Protein AF-A0A849Z8M9-F1 (afdb_monomer_lite)

Foldseek 3Di:
DPPLVVLVVLLVVLLVLLLVLLVVLLCVLPPPDPDDLVVSLVSLVSSLVSLVSNVVSLVVNCVVVVNPCVVQVLSVLLVVLSVVLNVLSVVLNVLSVCVNVVVDDSVVNSVSSNVSSVSSSVSSVSSVCSVVPVVRD

Sequence (137 aa):
MNAYAYFRLVHVVCAVLGLGLLFATALLSRSGRATAPGELLVLSRWSSVGLVVMLLTGIAMNVSAKGLYGPQPWFGLSVASFFVTGAVVGITRRRLRKWITGDVDPSLARRFVERASWIACALIAWITVLMELKPFS

pLDDT: mean 91.45, std 6.65, range [63.59, 98.06]

Secondary structure (DSSP, 8-state):
--HHHHHHHHHHHHHHHHHHHHHHHHHHHHS-S---HHHHHHHHHHHHHHHHHHHHHHHHHHHHTTTTTTT-HHHHHHHHHHHHHHHHHHHHHHHHHHHHTT-S-HHHHHHHHHHHHHHHHHHHHHHHHHHHH-TT-

Structure (mmCIF, N/CA/C/O backbone):
data_AF-A0A849Z8M9-F1
#
_entry.id   AF-A0A849Z8M9-F1
#
loop_
_atom_site.group_PDB
_atom_site.id
_atom_site.type_symbol
_atom_site.label_atom_id
_atom_site.label_alt_id
_atom_site.label_comp_id
_atom_site.label_asym_id
_atom_site.label_entity_id
_atom_site.label_seq_id
_atom_site.pdbx_PDB_ins_code
_atom_site.Cartn_x
_atom_site.Cartn_y
_atom_site.Cartn_z
_atom_site.occupancy
_atom_site.B_iso_or_equiv
_atom_site.auth_seq_id
_atom_site.auth_comp_id
_atom_site.auth_asym_id
_atom_site.auth_atom_id
_atom_site.pdbx_PDB_model_num
ATOM 1 N N . MET A 1 1 ? 1.023 -10.514 -26.843 1.00 64.31 1 MET A N 1
ATOM 2 C CA . MET A 1 1 ? 1.458 -9.422 -25.937 1.00 64.31 1 MET A CA 1
ATOM 3 C C . MET A 1 1 ? 2.911 -9.654 -25.557 1.00 64.31 1 MET A C 1
ATOM 5 O O . MET A 1 1 ? 3.243 -10.781 -25.225 1.00 64.31 1 MET A O 1
ATOM 9 N N . ASN A 1 2 ? 3.769 -8.631 -25.612 1.00 88.38 2 ASN A N 1
ATOM 10 C CA . ASN A 1 2 ? 5.126 -8.723 -25.054 1.00 88.38 2 ASN A CA 1
ATOM 11 C C . ASN A 1 2 ? 5.036 -8.881 -23.517 1.00 88.38 2 ASN A C 1
ATOM 13 O O . ASN A 1 2 ? 4.123 -8.317 -22.909 1.00 88.38 2 ASN A O 1
ATOM 17 N N . ALA A 1 3 ? 5.960 -9.617 -22.891 1.00 87.19 3 ALA A N 1
ATOM 18 C CA . ALA A 1 3 ? 6.011 -9.844 -21.443 1.00 87.19 3 ALA A CA 1
ATOM 19 C C . ALA A 1 3 ? 5.923 -8.532 -20.643 1.00 87.19 3 ALA A C 1
ATOM 21 O O . ALA A 1 3 ? 5.177 -8.443 -19.670 1.00 87.19 3 ALA A O 1
ATOM 22 N N . TYR A 1 4 ? 6.586 -7.474 -21.119 1.00 85.56 4 TYR A N 1
ATOM 23 C CA . TYR A 1 4 ? 6.489 -6.133 -20.537 1.00 85.56 4 TYR A CA 1
ATOM 24 C C . TYR A 1 4 ? 5.044 -5.599 -20.489 1.00 85.56 4 TYR A C 1
ATOM 26 O O . TYR A 1 4 ? 4.596 -5.107 -19.456 1.00 85.56 4 TYR A O 1
ATOM 34 N N . ALA A 1 5 ? 4.287 -5.732 -21.585 1.00 88.62 5 ALA A N 1
ATOM 35 C CA . ALA A 1 5 ? 2.903 -5.260 -21.662 1.00 88.62 5 ALA A CA 1
ATOM 36 C C . ALA A 1 5 ? 1.975 -6.053 -20.728 1.00 88.62 5 ALA A C 1
ATOM 38 O O . ALA A 1 5 ? 1.059 -5.483 -20.140 1.00 88.62 5 ALA A O 1
ATOM 39 N N . TYR A 1 6 ? 2.238 -7.353 -20.560 1.00 91.44 6 TYR A N 1
ATOM 40 C CA . TYR A 1 6 ? 1.527 -8.189 -19.595 1.00 91.44 6 TYR A CA 1
ATOM 41 C C . TYR A 1 6 ? 1.784 -7.738 -18.155 1.00 91.44 6 TYR A C 1
ATOM 43 O O . TYR A 1 6 ? 0.832 -7.464 -17.426 1.00 91.44 6 TYR A O 1
ATOM 51 N N . PHE A 1 7 ? 3.050 -7.575 -17.756 1.00 92.38 7 PHE A N 1
ATOM 52 C CA . PHE A 1 7 ? 3.373 -7.100 -16.408 1.00 92.38 7 PHE A CA 1
ATOM 53 C C . PHE A 1 7 ? 2.831 -5.699 -16.138 1.00 92.38 7 PHE A C 1
ATOM 55 O O . PHE A 1 7 ? 2.326 -5.464 -15.044 1.00 92.38 7 PHE A O 1
ATOM 62 N N . ARG A 1 8 ? 2.852 -4.800 -17.131 1.00 91.19 8 ARG A N 1
ATOM 63 C CA . ARG A 1 8 ? 2.239 -3.471 -17.015 1.00 91.19 8 ARG A CA 1
ATOM 64 C C . ARG A 1 8 ? 0.735 -3.558 -16.764 1.00 91.19 8 ARG A C 1
ATOM 66 O O . ARG A 1 8 ? 0.241 -2.881 -15.870 1.00 91.19 8 ARG A O 1
ATOM 73 N N . LEU A 1 9 ? 0.016 -4.401 -17.509 1.00 92.69 9 LEU A N 1
ATOM 74 C CA . LEU A 1 9 ? -1.421 -4.598 -17.305 1.00 92.69 9 LEU A CA 1
ATOM 75 C C . LEU A 1 9 ? -1.714 -5.089 -15.882 1.00 92.69 9 LEU A C 1
ATOM 77 O O . LEU A 1 9 ? -2.531 -4.491 -15.185 1.00 92.69 9 LEU A O 1
ATOM 81 N N . VAL A 1 10 ? -1.015 -6.138 -15.435 1.00 92.50 10 VAL A N 1
ATOM 82 C CA . VAL A 1 10 ? -1.188 -6.681 -14.078 1.00 92.50 10 VAL A CA 1
ATOM 83 C C . VAL A 1 10 ? -0.851 -5.621 -13.024 1.00 92.50 10 VAL A C 1
ATOM 85 O O . VAL A 1 10 ? -1.606 -5.454 -12.070 1.00 92.50 10 VAL A O 1
ATOM 88 N N . HIS A 1 11 ? 0.227 -4.858 -13.217 1.00 92.19 11 HIS A N 1
ATOM 89 C CA . HIS A 1 11 ? 0.632 -3.780 -12.314 1.00 92.19 11 HIS A CA 1
ATOM 90 C C . HIS A 1 11 ? -0.464 -2.719 -12.156 1.00 92.19 11 HIS A C 1
ATOM 92 O O . HIS A 1 11 ? -0.828 -2.378 -11.031 1.00 92.19 11 HIS A O 1
ATOM 98 N N . VAL A 1 12 ? -1.031 -2.243 -13.270 1.00 92.00 12 VAL A N 1
ATOM 99 C CA . VAL A 1 12 ? -2.108 -1.238 -13.272 1.00 92.00 12 VAL A CA 1
ATOM 100 C C . VAL A 1 12 ? -3.367 -1.782 -12.601 1.00 92.00 12 VAL A C 1
ATOM 102 O O . VAL A 1 12 ? -3.953 -1.100 -11.763 1.00 92.00 12 VAL A O 1
ATOM 105 N N . VAL A 1 13 ? -3.762 -3.023 -12.901 1.00 93.06 13 VAL A N 1
ATOM 106 C CA . VAL A 1 13 ? -4.917 -3.662 -12.248 1.00 93.06 13 VAL A CA 1
ATOM 107 C C . VAL A 1 13 ? -4.704 -3.748 -10.734 1.00 93.06 13 VAL A C 1
ATOM 109 O O . VAL A 1 13 ? -5.592 -3.378 -9.966 1.00 93.06 13 VAL A O 1
ATOM 112 N N . CYS A 1 14 ? -3.519 -4.168 -10.283 1.00 91.88 14 CYS A N 1
ATOM 113 C CA . CYS A 1 14 ? -3.187 -4.214 -8.858 1.00 91.88 14 CYS A CA 1
ATOM 114 C C . CYS A 1 14 ? -3.192 -2.828 -8.204 1.00 91.88 14 CYS A C 1
ATOM 116 O O . CYS A 1 14 ? -3.685 -2.700 -7.082 1.00 91.88 14 CYS A O 1
ATOM 118 N N . ALA A 1 15 ? -2.692 -1.801 -8.894 1.00 90.06 15 ALA A N 1
ATOM 119 C CA . ALA A 1 15 ? -2.710 -0.425 -8.409 1.00 90.06 15 ALA A CA 1
ATOM 120 C C . ALA A 1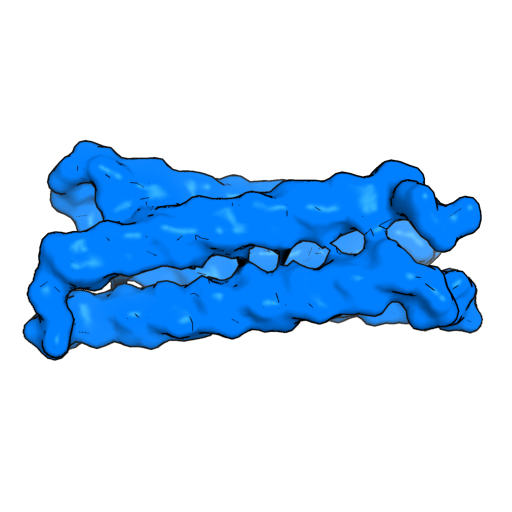 15 ? -4.147 0.089 -8.226 1.00 90.06 15 ALA A C 1
ATOM 122 O O . ALA A 1 15 ? -4.478 0.608 -7.159 1.00 90.06 15 ALA A O 1
ATOM 123 N N . VAL A 1 16 ? -5.021 -0.121 -9.218 1.00 92.75 16 VAL A N 1
ATOM 124 C CA . VAL A 1 16 ? -6.432 0.302 -9.175 1.00 92.75 16 VAL A CA 1
ATOM 125 C C . VAL A 1 16 ? -7.199 -0.433 -8.075 1.00 92.75 16 VAL A C 1
ATOM 127 O O . VAL A 1 16 ? -7.882 0.205 -7.273 1.00 92.75 16 VAL A O 1
ATOM 130 N N . LEU A 1 17 ? -7.057 -1.759 -7.982 1.00 93.06 17 LEU A N 1
ATOM 131 C CA . LEU A 1 17 ? -7.706 -2.549 -6.930 1.00 93.06 17 LEU A CA 1
ATOM 132 C C . LEU A 1 17 ? -7.192 -2.162 -5.537 1.00 93.06 17 LEU A C 1
ATOM 134 O O . LEU A 1 17 ? -7.983 -1.960 -4.615 1.00 93.06 17 LEU A O 1
ATOM 138 N N . GLY A 1 18 ? -5.874 -2.018 -5.381 1.00 91.38 18 GLY A N 1
ATOM 139 C CA . GLY A 1 18 ? -5.248 -1.606 -4.126 1.00 91.38 18 GLY A CA 1
ATOM 140 C C . GLY A 1 18 ? -5.720 -0.226 -3.669 1.00 91.38 18 GLY A C 1
ATOM 141 O O . GLY A 1 18 ? -6.101 -0.070 -2.505 1.00 91.38 18 GLY A O 1
ATOM 142 N N . LEU A 1 19 ? -5.758 0.746 -4.587 1.00 92.69 19 LEU A N 1
ATOM 143 C CA . LEU A 1 19 ? -6.279 2.090 -4.339 1.00 92.69 19 LEU A CA 1
ATOM 144 C C . LEU A 1 19 ? -7.759 2.052 -3.951 1.00 92.69 19 LEU A C 1
ATOM 146 O O . LEU A 1 19 ? -8.133 2.669 -2.958 1.00 92.69 19 LEU A O 1
ATOM 150 N N . GLY A 1 20 ? -8.585 1.289 -4.674 1.00 93.75 20 GLY A N 1
ATOM 151 C CA . GLY A 1 20 ? -10.008 1.135 -4.369 1.00 93.75 20 GLY A CA 1
ATOM 152 C C . GLY A 1 20 ? -10.256 0.603 -2.955 1.00 93.75 20 GLY A C 1
ATOM 153 O O . GLY A 1 20 ? -11.080 1.149 -2.223 1.00 93.75 20 GLY A O 1
ATOM 154 N N . LEU A 1 21 ? -9.491 -0.404 -2.522 1.00 94.88 21 LEU A N 1
ATOM 155 C CA . LEU A 1 21 ? -9.583 -0.960 -1.165 1.00 94.88 21 LEU A CA 1
ATOM 156 C C . LEU A 1 21 ? -9.151 0.044 -0.082 1.00 94.88 21 LEU A C 1
ATOM 158 O O . LEU A 1 21 ? -9.782 0.133 0.977 1.00 94.88 21 LEU A O 1
ATOM 162 N N . LEU A 1 22 ? -8.092 0.819 -0.331 1.00 94.25 22 LEU A N 1
ATOM 163 C CA . LEU A 1 22 ? -7.633 1.858 0.599 1.00 94.25 22 LEU A CA 1
ATOM 164 C C . LEU A 1 22 ? -8.631 3.014 0.685 1.00 94.25 22 LEU A C 1
ATOM 166 O O . LEU A 1 22 ? -8.935 3.488 1.780 1.00 94.25 22 LEU A O 1
ATOM 170 N N . PHE A 1 23 ? -9.202 3.410 -0.448 1.00 95.12 23 PHE A N 1
ATOM 171 C CA . PHE A 1 23 ? -10.227 4.441 -0.518 1.00 95.12 23 PHE A CA 1
ATOM 172 C C . PHE A 1 23 ? -11.509 4.004 0.202 1.00 95.12 23 PHE A C 1
ATOM 174 O O . PHE A 1 23 ? -12.048 4.753 1.016 1.00 95.12 23 PHE A O 1
ATOM 181 N N . ALA A 1 24 ? -11.945 2.757 0.000 1.00 93.88 24 ALA A N 1
ATOM 182 C CA . ALA A 1 24 ? -13.052 2.169 0.751 1.00 93.88 24 ALA A CA 1
ATOM 183 C C . ALA A 1 24 ? -12.772 2.178 2.263 1.00 93.88 24 ALA A C 1
ATOM 185 O O . ALA A 1 24 ? -13.628 2.583 3.047 1.00 93.88 24 ALA A O 1
ATOM 186 N N . THR A 1 25 ? -11.552 1.820 2.679 1.00 93.38 25 THR A N 1
ATOM 187 C CA . THR A 1 25 ? -11.137 1.874 4.092 1.00 93.38 25 THR A CA 1
ATOM 188 C C . THR A 1 25 ? -11.229 3.303 4.649 1.00 93.38 25 THR A C 1
ATOM 190 O O . THR A 1 25 ? -11.741 3.500 5.754 1.00 93.38 25 THR A O 1
ATOM 193 N N . ALA A 1 26 ? -10.800 4.313 3.885 1.00 93.94 26 ALA A N 1
ATOM 194 C CA . ALA A 1 26 ? -10.889 5.723 4.271 1.00 93.94 26 ALA A CA 1
ATOM 195 C C . ALA A 1 26 ? -12.346 6.200 4.421 1.00 93.94 26 ALA A C 1
ATOM 197 O O . ALA A 1 26 ? -12.706 6.813 5.426 1.00 93.94 26 ALA A O 1
ATOM 198 N N . LEU A 1 27 ? -13.215 5.875 3.460 1.00 94.06 27 LEU A N 1
ATOM 199 C CA . LEU A 1 27 ? -14.625 6.271 3.505 1.00 94.06 27 LEU A CA 1
ATOM 200 C C . LEU A 1 27 ? -15.396 5.576 4.631 1.00 94.06 27 LEU A C 1
ATOM 202 O O . LEU A 1 27 ? -16.128 6.229 5.380 1.00 94.06 27 LEU A O 1
ATOM 206 N N . LEU A 1 28 ? -15.214 4.264 4.783 1.00 92.62 28 LEU A N 1
ATOM 207 C CA . LEU A 1 28 ? -15.894 3.488 5.818 1.00 92.62 28 LEU A CA 1
ATOM 208 C C . LEU A 1 28 ? -15.456 3.935 7.214 1.00 92.62 28 LEU A C 1
ATOM 210 O O . LEU A 1 28 ? -16.302 4.173 8.081 1.00 92.62 28 LEU A O 1
ATOM 214 N N . SER A 1 29 ? -14.154 4.168 7.411 1.00 89.75 29 SER A N 1
ATOM 215 C CA . SER A 1 29 ? -13.649 4.719 8.671 1.00 89.75 29 SER A CA 1
ATOM 216 C C . SER A 1 29 ? -14.171 6.129 8.950 1.00 89.75 29 SER A C 1
ATOM 218 O O . SER A 1 29 ? -14.446 6.416 10.109 1.00 89.75 29 SER A O 1
ATOM 220 N N . ARG A 1 30 ? -14.452 6.972 7.949 1.00 89.06 30 ARG A N 1
ATOM 221 C CA . ARG A 1 30 ? -15.073 8.297 8.159 1.00 89.06 30 ARG A CA 1
ATOM 222 C C . ARG A 1 30 ? -16.561 8.244 8.528 1.00 89.06 30 ARG A C 1
ATOM 224 O O . ARG A 1 30 ? -17.023 9.065 9.313 1.00 89.06 30 ARG A O 1
ATOM 231 N N . SER A 1 31 ? -17.313 7.289 7.978 1.00 79.31 31 SER A N 1
ATOM 232 C CA . SER A 1 31 ? -18.788 7.317 7.856 1.00 79.31 31 SER A CA 1
ATOM 233 C C . SER A 1 31 ? -19.640 7.368 9.143 1.00 79.31 31 SER A C 1
ATOM 235 O O . SER A 1 31 ? -20.862 7.289 9.066 1.00 79.31 31 SER A O 1
ATOM 237 N N . GLY A 1 32 ? -19.064 7.477 10.340 1.00 65.50 32 GLY A N 1
ATOM 238 C CA . GLY A 1 32 ? -19.767 7.423 11.631 1.00 65.50 32 GLY A CA 1
ATOM 239 C C . GLY A 1 32 ? -20.344 6.044 11.987 1.00 65.50 32 GLY A C 1
ATOM 240 O O . GLY A 1 32 ? -20.270 5.638 13.145 1.00 65.50 32 GLY A O 1
ATOM 241 N N . ARG A 1 33 ? -20.824 5.293 10.990 1.00 67.94 33 ARG A N 1
ATOM 242 C CA . ARG A 1 33 ? -21.497 3.995 11.114 1.00 67.94 33 ARG A CA 1
ATOM 243 C C . ARG A 1 33 ? -20.601 2.942 11.764 1.00 67.94 33 ARG A C 1
ATOM 245 O O . ARG A 1 33 ? -19.374 3.007 11.642 1.00 67.94 33 ARG A O 1
ATOM 252 N N . ALA A 1 34 ? -21.240 1.984 12.439 1.00 63.59 34 ALA A N 1
ATOM 253 C CA . ALA A 1 34 ? -20.629 0.841 13.114 1.00 63.59 34 ALA A CA 1
ATOM 254 C C . ALA A 1 34 ? -19.973 -0.116 12.103 1.00 63.59 34 ALA A C 1
ATOM 256 O O . ALA A 1 34 ? -20.433 -1.229 11.887 1.00 63.59 34 ALA A O 1
ATOM 257 N N . THR A 1 35 ? -18.912 0.335 11.437 1.00 73.62 35 THR A N 1
ATOM 258 C CA . THR A 1 35 ? -18.088 -0.549 10.614 1.00 73.62 35 THR A CA 1
ATOM 259 C C . THR A 1 35 ? -17.233 -1.363 11.567 1.00 73.62 35 THR A C 1
ATOM 261 O O . THR A 1 35 ? -16.481 -0.789 12.365 1.00 73.62 35 THR A O 1
ATOM 264 N N . ALA A 1 36 ? -17.358 -2.686 11.516 1.00 85.00 36 ALA A N 1
ATOM 265 C CA . ALA A 1 36 ? -16.590 -3.545 12.394 1.00 85.00 36 ALA A CA 1
ATOM 266 C C . ALA A 1 36 ? -15.092 -3.404 12.055 1.00 85.00 36 ALA A C 1
ATOM 268 O O . ALA A 1 36 ? -14.706 -3.524 10.888 1.00 85.00 36 ALA A O 1
ATOM 269 N N . PRO A 1 37 ? -14.204 -3.195 13.043 1.00 88.38 37 PRO A N 1
ATOM 270 C CA . PRO A 1 37 ? -12.768 -3.070 12.786 1.00 88.38 37 PRO A CA 1
ATOM 271 C C . PRO A 1 37 ? -12.167 -4.319 12.116 1.00 88.38 37 PRO A C 1
ATOM 273 O O . PRO A 1 37 ? -11.136 -4.229 11.446 1.00 88.38 37 PRO A O 1
ATOM 276 N N . GLY A 1 38 ? -12.836 -5.472 12.236 1.00 91.88 38 GLY A N 1
ATOM 277 C CA . GLY A 1 38 ? -12.515 -6.692 11.496 1.00 91.88 38 GLY A CA 1
ATOM 278 C C . GLY A 1 38 ? -12.633 -6.540 9.975 1.00 91.88 38 GLY A C 1
ATOM 279 O O . GLY A 1 38 ? -11.737 -6.979 9.257 1.00 91.88 38 GLY A O 1
ATOM 280 N N . GLU A 1 39 ? -13.667 -5.864 9.472 1.00 93.25 39 GLU A N 1
ATOM 281 C CA . GLU A 1 39 ? -13.870 -5.645 8.030 1.00 93.25 39 GLU A CA 1
ATOM 282 C C . GLU A 1 39 ? -12.784 -4.731 7.455 1.00 93.25 39 GLU A C 1
ATOM 284 O O . GLU A 1 39 ? -12.155 -5.049 6.443 1.00 93.25 39 GLU A O 1
ATOM 289 N N . LEU A 1 40 ? -12.472 -3.640 8.164 1.00 93.50 40 LEU A N 1
ATOM 290 C CA . LEU A 1 40 ? -11.374 -2.736 7.805 1.00 93.50 40 LEU A CA 1
ATOM 291 C C . LEU A 1 40 ? -10.023 -3.467 7.799 1.00 93.50 40 LEU A C 1
ATOM 293 O O . LEU A 1 40 ? -9.164 -3.206 6.952 1.00 93.50 40 LEU A O 1
ATOM 297 N N . LEU A 1 41 ? -9.824 -4.421 8.717 1.00 94.75 41 LEU A N 1
ATOM 298 C CA . LEU A 1 41 ? -8.620 -5.248 8.740 1.00 94.75 41 LEU A CA 1
ATOM 299 C C . LEU A 1 41 ? -8.538 -6.180 7.525 1.00 94.75 41 LEU A C 1
ATOM 301 O O . LEU A 1 41 ? -7.435 -6.384 7.009 1.00 94.75 41 LEU A O 1
ATOM 305 N N . VAL A 1 42 ? -9.661 -6.738 7.063 1.00 95.38 42 VAL A N 1
ATOM 306 C CA . VAL A 1 42 ? -9.715 -7.567 5.847 1.00 95.38 42 VAL A CA 1
ATOM 307 C C . VAL A 1 42 ? -9.375 -6.734 4.614 1.00 95.38 42 VAL A C 1
ATOM 309 O O . VAL A 1 42 ? -8.486 -7.133 3.859 1.00 95.38 42 VAL A O 1
ATOM 312 N N . LEU A 1 43 ? -9.980 -5.552 4.454 1.00 94.62 43 LEU A N 1
ATOM 313 C CA . LEU A 1 43 ? -9.651 -4.631 3.357 1.00 94.62 43 LEU A CA 1
ATOM 314 C C . LEU A 1 43 ? -8.156 -4.295 3.351 1.00 94.62 43 LEU A C 1
ATOM 316 O O . LEU A 1 43 ? -7.474 -4.480 2.346 1.00 94.62 43 LEU A O 1
ATOM 320 N N . SER A 1 44 ? -7.611 -3.918 4.509 1.00 93.12 44 SER A N 1
ATOM 321 C CA . SER A 1 44 ? -6.199 -3.552 4.638 1.00 93.12 44 SER A CA 1
ATOM 322 C C . SER A 1 44 ? -5.233 -4.726 4.385 1.00 93.12 44 SER A C 1
ATOM 324 O O . SER A 1 44 ? -4.120 -4.537 3.874 1.00 93.12 44 SER A O 1
ATOM 326 N N . ARG A 1 45 ? -5.639 -5.967 4.702 1.00 94.88 45 ARG A N 1
ATOM 327 C CA . ARG A 1 45 ? -4.889 -7.184 4.336 1.00 94.88 45 ARG A CA 1
ATOM 328 C C . ARG A 1 45 ? -4.825 -7.349 2.821 1.00 94.88 45 ARG A C 1
ATOM 330 O O . ARG A 1 45 ? -3.725 -7.535 2.304 1.00 94.88 45 ARG A O 1
ATOM 337 N N . TRP A 1 46 ? -5.952 -7.229 2.127 1.00 95.75 46 TRP A N 1
ATOM 338 C CA . TRP A 1 46 ? -5.994 -7.326 0.667 1.00 95.75 46 TRP A CA 1
ATOM 339 C C . TRP A 1 46 ? -5.253 -6.176 -0.019 1.00 95.75 46 TRP A C 1
ATOM 341 O O . TRP A 1 46 ? -4.516 -6.429 -0.969 1.00 95.75 46 TRP A O 1
ATOM 351 N N . SER A 1 47 ? -5.308 -4.952 0.519 1.00 93.62 47 SER A N 1
ATOM 352 C CA . SER A 1 47 ? -4.454 -3.850 0.053 1.00 93.62 47 SER A CA 1
ATOM 353 C C . SER A 1 47 ? -2.967 -4.194 0.175 1.00 93.62 47 SER A C 1
ATOM 355 O O . SER A 1 47 ? -2.196 -3.899 -0.730 1.00 93.62 47 SER A O 1
ATOM 357 N N . SER A 1 48 ? -2.550 -4.861 1.260 1.00 93.88 48 SER A N 1
ATOM 358 C CA . SER A 1 48 ? -1.152 -5.296 1.420 1.00 93.88 48 SER A CA 1
ATOM 359 C C . SER A 1 48 ? -0.750 -6.334 0.371 1.00 93.88 48 SER A C 1
ATOM 361 O O . SER A 1 48 ? 0.357 -6.264 -0.152 1.00 93.88 48 SER A O 1
ATOM 363 N N . VAL A 1 49 ? -1.637 -7.284 0.053 1.00 95.38 49 VAL A N 1
ATOM 364 C CA . VAL A 1 49 ? -1.401 -8.265 -1.019 1.00 95.38 49 VAL A CA 1
ATOM 365 C C . VAL A 1 49 ? -1.264 -7.548 -2.362 1.00 95.38 49 VAL A C 1
ATOM 367 O O . VAL A 1 49 ? -0.294 -7.787 -3.075 1.00 95.38 49 VAL A O 1
ATOM 370 N N . GLY A 1 50 ? -2.167 -6.611 -2.663 1.00 93.62 50 GLY A N 1
ATOM 371 C CA . GLY A 1 50 ? -2.097 -5.779 -3.865 1.00 93.62 50 GLY A CA 1
ATOM 372 C C . GLY A 1 50 ? -0.777 -5.015 -3.976 1.00 93.62 50 GLY A C 1
ATOM 373 O O . GLY A 1 50 ? -0.150 -5.049 -5.030 1.00 93.62 50 GLY A O 1
ATOM 374 N N . LEU A 1 51 ? -0.299 -4.412 -2.880 1.00 93.56 51 LEU A N 1
ATOM 375 C CA . LEU A 1 51 ? 1.007 -3.745 -2.840 1.00 93.56 51 LEU A CA 1
ATOM 376 C C . LEU A 1 51 ? 2.156 -4.717 -3.133 1.00 93.56 51 LEU A C 1
ATOM 378 O O . LEU A 1 51 ? 3.021 -4.396 -3.940 1.00 93.56 51 LEU A O 1
ATOM 382 N N . VAL A 1 52 ? 2.166 -5.912 -2.535 1.00 96.00 52 VAL A N 1
ATOM 383 C CA . VAL A 1 52 ? 3.210 -6.918 -2.811 1.00 96.00 52 VAL A CA 1
ATOM 384 C C . VAL A 1 52 ? 3.215 -7.309 -4.289 1.00 96.00 52 VAL A C 1
ATOM 386 O O . VAL A 1 52 ? 4.275 -7.312 -4.912 1.00 96.00 52 VAL A O 1
ATOM 389 N N . VAL A 1 53 ? 2.048 -7.575 -4.881 1.00 95.62 53 VAL A N 1
ATOM 390 C CA . VAL A 1 53 ? 1.959 -7.895 -6.316 1.00 95.62 53 VAL A CA 1
ATOM 391 C C . VAL A 1 53 ? 2.400 -6.703 -7.174 1.00 95.62 53 VAL A C 1
ATOM 393 O O . VAL A 1 53 ? 3.120 -6.884 -8.157 1.00 95.62 53 VAL A O 1
ATOM 396 N N . MET A 1 54 ? 2.049 -5.476 -6.782 1.00 93.94 54 MET A N 1
ATOM 397 C CA . MET A 1 54 ? 2.489 -4.249 -7.451 1.00 93.94 54 MET A CA 1
ATOM 398 C C . MET A 1 54 ? 4.020 -4.093 -7.409 1.00 93.94 54 MET A C 1
ATOM 400 O O . MET A 1 54 ? 4.630 -3.761 -8.424 1.00 93.94 54 MET A O 1
ATOM 404 N N . LEU A 1 55 ? 4.670 -4.417 -6.286 1.00 94.81 55 LEU A N 1
ATOM 405 C CA . LEU A 1 55 ? 6.133 -4.426 -6.179 1.00 94.81 55 LEU A CA 1
ATOM 406 C C . LEU A 1 55 ? 6.761 -5.462 -7.115 1.00 94.81 55 LEU A C 1
ATOM 408 O O . LEU A 1 55 ? 7.663 -5.132 -7.882 1.00 94.81 55 LEU A O 1
ATOM 412 N N . LEU A 1 56 ? 6.272 -6.704 -7.071 1.00 96.12 56 LEU A N 1
ATOM 413 C CA . LEU A 1 56 ? 6.803 -7.799 -7.888 1.00 96.12 56 LEU A CA 1
ATOM 414 C C . LEU A 1 56 ? 6.676 -7.496 -9.383 1.00 96.12 56 LEU A C 1
ATOM 416 O O . LEU A 1 56 ? 7.626 -7.679 -10.142 1.00 96.12 56 LEU A O 1
ATOM 420 N N . THR A 1 57 ? 5.523 -6.974 -9.801 1.00 94.62 57 THR A N 1
ATOM 421 C CA . THR A 1 57 ? 5.300 -6.559 -11.192 1.00 94.62 57 THR A CA 1
ATOM 422 C C . THR A 1 57 ? 6.164 -5.357 -11.577 1.00 94.62 57 THR A C 1
ATOM 424 O O . THR A 1 57 ? 6.719 -5.353 -12.672 1.00 94.62 57 THR A O 1
ATOM 427 N N . GLY A 1 58 ? 6.371 -4.385 -10.682 1.00 91.50 58 GLY A N 1
ATOM 428 C CA . GLY A 1 58 ? 7.292 -3.263 -10.903 1.00 91.50 58 GLY A CA 1
ATOM 429 C C . GLY A 1 58 ? 8.742 -3.711 -11.116 1.00 91.50 58 GLY A C 1
ATOM 430 O O . GLY A 1 58 ? 9.399 -3.266 -12.059 1.00 91.50 58 GLY A O 1
ATOM 431 N N . ILE A 1 59 ? 9.218 -4.655 -10.298 1.00 93.19 59 ILE A N 1
ATOM 432 C CA . ILE A 1 59 ? 10.543 -5.275 -10.451 1.00 93.19 59 ILE A CA 1
ATOM 433 C C . ILE A 1 59 ? 10.634 -6.007 -11.796 1.00 93.19 59 ILE A C 1
ATOM 435 O O . ILE A 1 59 ? 11.587 -5.790 -12.545 1.00 93.19 59 ILE A O 1
ATOM 439 N N . ALA A 1 60 ? 9.629 -6.818 -12.140 1.00 93.19 60 ALA A N 1
ATOM 440 C CA . ALA A 1 60 ? 9.595 -7.554 -13.404 1.00 93.19 60 ALA A CA 1
ATOM 441 C C . ALA A 1 60 ? 9.628 -6.620 -14.627 1.00 93.19 60 ALA A C 1
ATOM 443 O O . ALA A 1 60 ? 10.350 -6.893 -15.591 1.00 93.19 60 ALA A O 1
ATOM 444 N N . MET A 1 61 ? 8.907 -5.492 -14.584 1.00 91.19 61 MET A N 1
ATOM 445 C CA . MET A 1 61 ? 8.962 -4.469 -15.635 1.00 91.19 61 MET A CA 1
ATOM 446 C C . MET A 1 61 ? 10.356 -3.846 -15.756 1.00 91.19 61 MET A C 1
ATOM 448 O O . MET A 1 61 ? 10.852 -3.702 -16.872 1.00 91.19 61 MET A O 1
ATOM 452 N N . ASN A 1 62 ? 11.005 -3.508 -14.637 1.00 90.94 62 ASN A N 1
ATOM 453 C CA . ASN A 1 62 ? 12.347 -2.920 -14.653 1.00 90.94 62 ASN A CA 1
ATOM 454 C C . ASN A 1 62 ? 13.402 -3.895 -15.206 1.00 90.94 62 ASN A C 1
ATOM 45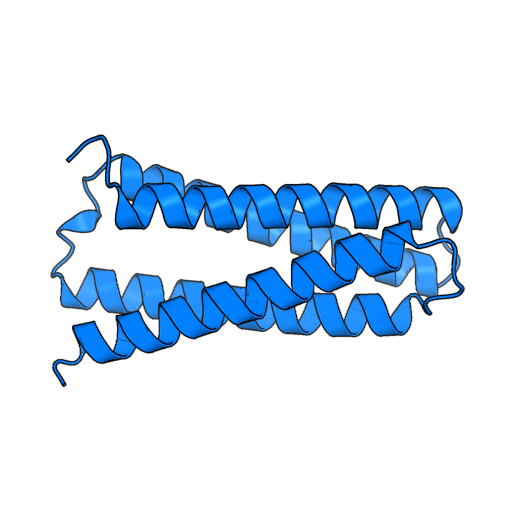6 O O . ASN A 1 62 ? 14.232 -3.507 -16.029 1.00 90.94 62 ASN A O 1
ATOM 460 N N . VAL A 1 63 ? 13.335 -5.172 -14.815 1.00 91.31 63 VAL A N 1
ATOM 461 C CA . VAL A 1 63 ? 14.207 -6.230 -15.357 1.00 91.31 63 VAL A CA 1
ATOM 462 C C . VAL A 1 63 ? 13.962 -6.418 -16.857 1.00 91.31 63 VAL A C 1
ATOM 464 O O . VAL A 1 63 ? 14.914 -6.467 -17.633 1.00 91.31 63 VAL A O 1
ATOM 467 N N . SER A 1 64 ? 12.696 -6.440 -17.289 1.00 89.62 64 SER A N 1
ATOM 468 C CA . SER A 1 64 ? 12.329 -6.550 -18.712 1.00 89.62 64 SER A CA 1
ATOM 469 C C . SER A 1 64 ? 12.819 -5.355 -19.538 1.00 89.62 64 SER A C 1
ATOM 471 O O . SER A 1 64 ? 13.163 -5.508 -20.707 1.00 89.62 64 SER A O 1
ATOM 473 N N . ALA A 1 65 ? 12.894 -4.174 -18.922 1.00 87.69 65 ALA A N 1
ATOM 474 C CA . ALA A 1 65 ? 13.459 -2.964 -19.511 1.00 87.69 65 ALA A CA 1
ATOM 475 C C . ALA A 1 65 ? 14.997 -2.895 -19.408 1.00 87.69 65 ALA A C 1
ATOM 477 O O . ALA A 1 65 ? 15.572 -1.846 -19.685 1.00 87.69 65 ALA A O 1
ATOM 478 N N . LYS A 1 66 ? 15.677 -3.977 -18.993 1.00 88.19 66 LYS A N 1
ATOM 479 C CA . LYS A 1 66 ? 17.138 -4.035 -18.792 1.00 88.19 66 LYS A CA 1
ATOM 480 C C . LYS A 1 66 ? 17.673 -2.923 -17.875 1.00 88.19 66 LYS A C 1
ATOM 482 O O . LYS A 1 66 ? 18.776 -2.427 -18.072 1.00 88.19 66 LYS A O 1
ATOM 487 N N . GLY A 1 67 ? 16.882 -2.518 -16.879 1.00 81.50 67 GLY A N 1
ATOM 488 C CA . GLY A 1 67 ? 17.276 -1.502 -15.900 1.00 81.50 67 GLY A CA 1
ATOM 489 C C . GLY A 1 67 ? 17.199 -0.052 -16.387 1.00 81.50 67 GLY A C 1
ATOM 490 O O . GLY A 1 67 ? 17.663 0.833 -15.674 1.00 81.50 67 GLY A O 1
ATOM 491 N N . LEU A 1 68 ? 16.587 0.217 -17.548 1.00 85.69 68 LEU A N 1
ATOM 492 C CA . LEU A 1 68 ? 16.485 1.563 -18.135 1.00 85.69 68 LEU A CA 1
ATOM 493 C C . LEU A 1 68 ? 15.861 2.611 -17.189 1.00 85.69 68 LEU A C 1
ATOM 495 O O . LEU A 1 68 ? 16.151 3.798 -17.303 1.00 85.69 68 LEU A O 1
ATOM 499 N N . TYR A 1 69 ? 15.011 2.187 -16.250 1.00 83.75 69 TYR A N 1
ATOM 500 C CA . TYR A 1 69 ? 14.335 3.090 -15.314 1.00 83.75 69 TYR A CA 1
ATOM 501 C C . TYR A 1 69 ? 15.132 3.367 -14.038 1.00 83.75 69 TYR A C 1
ATOM 503 O O . TYR A 1 69 ? 14.874 4.368 -13.381 1.00 83.75 69 TYR A O 1
ATOM 511 N N . GLY A 1 70 ? 16.110 2.527 -13.691 1.00 82.25 70 GLY A N 1
ATOM 512 C CA . GLY A 1 70 ? 16.877 2.647 -12.445 1.00 82.25 70 GLY A CA 1
ATOM 513 C C . GLY A 1 70 ? 17.537 4.018 -12.217 1.00 82.25 70 GLY A C 1
ATOM 514 O O . GLY A 1 70 ? 17.422 4.541 -11.111 1.00 82.25 70 GLY A O 1
ATOM 515 N N . PRO A 1 71 ? 18.179 4.630 -13.230 1.00 87.88 71 PRO A N 1
ATOM 516 C CA . PRO A 1 71 ? 18.817 5.942 -13.089 1.00 87.88 71 PRO A CA 1
ATOM 517 C C . PRO A 1 71 ? 17.832 7.114 -12.995 1.00 87.88 71 PRO A C 1
ATOM 519 O O . PRO A 1 71 ? 18.234 8.227 -12.668 1.00 87.88 71 PRO A O 1
ATOM 522 N N . GLN A 1 72 ? 16.559 6.896 -13.330 1.00 90.56 72 GLN A N 1
ATOM 523 C CA . GLN A 1 72 ? 15.598 7.978 -13.478 1.00 90.56 72 GLN A CA 1
ATOM 524 C C . GLN A 1 72 ? 15.077 8.444 -12.109 1.00 90.56 72 GLN A C 1
ATOM 526 O O . GLN A 1 72 ? 14.583 7.626 -11.324 1.00 90.56 72 GLN A O 1
ATOM 531 N N . PRO A 1 73 ? 15.103 9.754 -11.804 1.00 90.94 73 PRO A N 1
ATOM 532 C CA . PRO A 1 73 ? 14.725 10.251 -10.481 1.00 90.94 73 PRO A CA 1
ATOM 533 C C . PRO A 1 73 ? 13.246 9.993 -10.159 1.00 90.94 73 PRO A C 1
ATOM 535 O O . PRO A 1 73 ? 12.908 9.677 -9.017 1.00 90.94 73 PRO A O 1
ATOM 538 N N . TRP A 1 74 ? 12.356 10.035 -11.160 1.00 92.06 74 TRP A N 1
ATOM 539 C CA . TRP A 1 74 ? 10.939 9.695 -10.977 1.00 92.06 74 TRP A CA 1
ATOM 540 C C . TRP A 1 74 ? 10.739 8.233 -10.546 1.00 92.06 74 TRP A C 1
ATOM 542 O O . TRP A 1 74 ? 9.826 7.942 -9.769 1.00 92.06 74 TRP A O 1
ATOM 552 N N . PHE A 1 75 ? 11.606 7.316 -10.990 1.00 91.56 75 PHE A N 1
ATOM 553 C CA . PHE A 1 75 ? 11.543 5.906 -10.608 1.00 91.56 75 PHE A CA 1
ATOM 554 C C . PHE A 1 75 ? 11.963 5.732 -9.147 1.00 91.56 75 PHE A C 1
ATOM 556 O O . PHE A 1 75 ? 11.239 5.107 -8.370 1.00 91.56 75 PHE A O 1
ATOM 563 N N . GLY A 1 76 ? 13.063 6.375 -8.738 1.00 92.50 76 GLY A N 1
ATOM 564 C CA . GLY A 1 76 ? 13.506 6.396 -7.341 1.00 92.50 76 GLY A CA 1
ATOM 565 C C . GLY A 1 76 ? 12.449 6.965 -6.387 1.00 92.50 76 GLY A C 1
ATOM 566 O O . GLY A 1 76 ? 12.132 6.345 -5.370 1.00 92.50 76 GLY A O 1
ATOM 567 N N . LEU A 1 77 ? 11.830 8.097 -6.744 1.00 94.94 77 LEU A N 1
ATOM 568 C CA . LEU A 1 77 ? 10.746 8.706 -5.960 1.00 94.94 77 LEU A CA 1
ATOM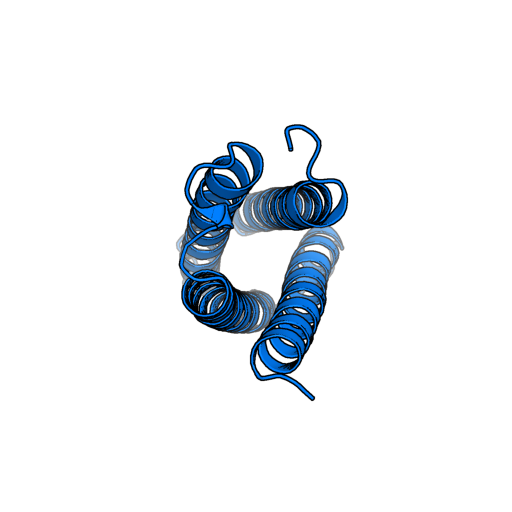 569 C C . LEU A 1 77 ? 9.506 7.809 -5.870 1.00 94.94 77 LEU A C 1
ATOM 571 O O . LEU A 1 77 ? 8.863 7.752 -4.818 1.00 94.94 77 LEU A O 1
ATOM 575 N N . SER A 1 78 ? 9.183 7.086 -6.942 1.00 93.44 78 SER A N 1
ATOM 576 C CA . SER A 1 78 ? 8.073 6.127 -6.957 1.00 93.44 78 SER A CA 1
ATOM 577 C C . SER A 1 78 ? 8.345 4.950 -6.020 1.00 93.44 78 SER A C 1
ATOM 579 O O . SER A 1 78 ? 7.478 4.582 -5.228 1.00 93.44 78 SER A O 1
ATOM 581 N N . VAL A 1 79 ? 9.563 4.400 -6.051 1.00 94.62 79 VAL A N 1
ATOM 582 C CA . VAL A 1 79 ? 9.994 3.315 -5.154 1.00 94.62 79 VAL A CA 1
ATOM 583 C C . VAL A 1 79 ? 9.964 3.769 -3.693 1.00 94.62 79 VAL A C 1
ATOM 585 O O . VAL A 1 79 ? 9.394 3.079 -2.847 1.00 94.62 79 VA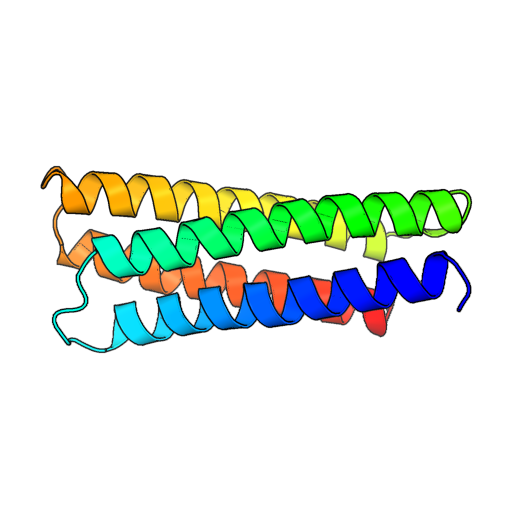L A O 1
ATOM 588 N N . ALA A 1 80 ? 10.507 4.949 -3.385 1.00 96.81 80 ALA A N 1
ATOM 589 C CA . ALA A 1 80 ? 10.464 5.504 -2.033 1.00 96.81 80 ALA A CA 1
ATOM 590 C C . ALA A 1 80 ? 9.013 5.686 -1.547 1.00 96.81 80 ALA A C 1
ATOM 592 O O . ALA A 1 80 ? 8.648 5.221 -0.465 1.00 96.81 80 ALA A O 1
ATOM 593 N N . SER A 1 81 ? 8.160 6.284 -2.384 1.00 96.62 81 SER A N 1
ATOM 594 C CA . SER A 1 81 ? 6.737 6.502 -2.086 1.00 96.62 81 SER A CA 1
ATOM 595 C C . SER A 1 81 ? 5.980 5.183 -1.888 1.00 96.62 81 SER A C 1
ATOM 597 O O . SER A 1 81 ? 5.103 5.085 -1.024 1.00 96.62 81 SER A O 1
ATOM 599 N N . PHE A 1 82 ? 6.348 4.137 -2.634 1.00 96.56 82 PHE A N 1
ATOM 600 C CA . PHE A 1 82 ? 5.798 2.793 -2.477 1.00 96.56 82 PHE A CA 1
ATOM 601 C C . PHE A 1 82 ? 6.127 2.204 -1.098 1.00 96.56 82 PHE A C 1
ATOM 603 O O . PHE A 1 82 ? 5.231 1.711 -0.408 1.00 96.56 82 PHE A O 1
ATOM 610 N N . PHE A 1 83 ? 7.381 2.305 -0.646 1.00 97.44 83 PHE A N 1
ATOM 611 C CA . PHE A 1 83 ? 7.768 1.826 0.686 1.00 97.44 83 PHE A CA 1
ATOM 612 C C . PHE A 1 83 ? 7.074 2.600 1.808 1.00 97.44 83 PHE A C 1
ATOM 614 O O . PHE A 1 83 ? 6.601 1.985 2.768 1.00 97.44 83 PHE A O 1
ATOM 621 N N . VAL A 1 84 ? 6.937 3.923 1.670 1.00 98.06 84 VAL A N 1
ATOM 622 C CA . VAL A 1 84 ? 6.166 4.740 2.622 1.00 98.06 84 VAL A CA 1
ATOM 623 C C . VAL A 1 84 ? 4.706 4.281 2.659 1.00 98.06 84 VAL A C 1
ATOM 625 O O . VAL A 1 84 ? 4.158 4.079 3.742 1.00 98.06 84 VAL A O 1
ATOM 628 N N . THR A 1 85 ? 4.093 4.019 1.502 1.00 96.94 85 THR A N 1
ATOM 629 C CA . THR A 1 85 ? 2.727 3.473 1.419 1.00 96.94 85 THR A CA 1
ATOM 630 C C . THR A 1 85 ? 2.621 2.140 2.164 1.00 96.94 85 THR A C 1
ATOM 632 O O . THR A 1 85 ? 1.736 1.964 3.004 1.00 96.94 85 THR A O 1
ATOM 635 N N . GLY A 1 86 ? 3.554 1.215 1.921 1.00 96.69 86 GLY A N 1
ATOM 636 C CA . GLY A 1 86 ? 3.612 -0.074 2.612 1.00 96.69 86 GLY A CA 1
ATOM 637 C C . GLY A 1 86 ? 3.750 0.066 4.130 1.00 96.69 86 GLY A C 1
ATOM 638 O O . GLY A 1 86 ? 3.047 -0.619 4.879 1.00 96.69 86 GLY A O 1
ATOM 639 N N . ALA A 1 87 ? 4.591 0.991 4.599 1.00 97.81 87 ALA A N 1
ATOM 640 C CA . ALA A 1 87 ? 4.751 1.283 6.021 1.00 97.81 87 ALA A CA 1
ATOM 641 C C . ALA A 1 87 ? 3.454 1.830 6.641 1.00 97.81 87 ALA A C 1
ATOM 643 O O . ALA A 1 87 ? 3.006 1.322 7.672 1.00 97.81 87 ALA A O 1
ATOM 644 N N . VAL A 1 88 ? 2.804 2.800 5.989 1.00 97.75 88 VAL A N 1
ATOM 645 C CA . VAL A 1 88 ? 1.524 3.381 6.433 1.00 97.75 88 VAL A CA 1
ATOM 646 C C . VAL A 1 88 ? 0.435 2.307 6.527 1.00 97.75 88 VAL A C 1
ATOM 648 O O . VAL A 1 88 ? -0.251 2.205 7.551 1.00 97.75 88 VAL A O 1
ATOM 651 N N . VAL A 1 89 ? 0.310 1.444 5.515 1.00 96.38 89 VAL A N 1
ATOM 652 C CA . VAL A 1 89 ? -0.643 0.319 5.527 1.00 96.38 89 VAL A CA 1
ATOM 653 C C . VAL A 1 89 ? -0.298 -0.682 6.635 1.00 96.38 89 VAL A C 1
ATOM 655 O O . VAL A 1 89 ? -1.181 -1.121 7.376 1.00 96.38 89 VAL A O 1
ATOM 658 N N . GLY A 1 90 ? 0.982 -1.005 6.827 1.00 96.44 90 GLY A N 1
ATOM 659 C CA . GLY A 1 90 ? 1.446 -1.884 7.902 1.00 96.44 90 GLY A CA 1
ATOM 660 C C . GLY A 1 90 ? 1.107 -1.355 9.300 1.00 96.44 90 GLY A C 1
ATOM 661 O O . GLY A 1 90 ? 0.593 -2.104 10.140 1.00 96.44 90 GLY A O 1
ATOM 662 N N . ILE A 1 91 ? 1.330 -0.061 9.547 1.00 96.81 91 ILE A N 1
ATOM 663 C CA . ILE A 1 91 ? 0.981 0.603 10.812 1.00 96.81 91 ILE A CA 1
ATOM 664 C C . ILE A 1 91 ? -0.540 0.611 11.006 1.00 96.81 91 ILE A C 1
ATOM 666 O O . ILE A 1 91 ? -1.018 0.261 12.088 1.00 96.81 91 ILE A O 1
ATOM 670 N N . THR A 1 92 ? -1.305 0.916 9.954 1.00 95.31 92 THR A N 1
ATOM 671 C CA . THR A 1 92 ? -2.779 0.880 9.968 1.00 95.31 92 THR A CA 1
ATOM 672 C C . THR A 1 92 ? -3.293 -0.496 10.388 1.00 95.31 92 THR A C 1
ATOM 674 O O . THR A 1 92 ? -4.113 -0.598 11.301 1.00 95.31 92 THR A O 1
ATOM 677 N N . ARG A 1 93 ? -2.742 -1.580 9.825 1.00 95.31 93 ARG A N 1
ATOM 678 C CA . ARG A 1 93 ? -3.096 -2.960 10.211 1.00 95.31 93 ARG A CA 1
ATOM 679 C C . ARG A 1 93 ? -2.780 -3.261 11.666 1.00 95.31 93 ARG A C 1
ATOM 681 O O . ARG A 1 93 ? -3.587 -3.897 12.341 1.00 95.31 93 ARG A O 1
ATOM 688 N N . ARG A 1 94 ? -1.614 -2.834 12.159 1.00 95.50 94 ARG A N 1
ATOM 689 C CA . ARG A 1 94 ? -1.246 -3.013 13.574 1.00 95.50 94 ARG A CA 1
ATOM 690 C C . ARG A 1 94 ? -2.222 -2.268 14.485 1.00 95.50 94 ARG A C 1
ATOM 692 O O . ARG A 1 94 ? -2.647 -2.831 15.490 1.00 95.50 94 ARG A O 1
ATOM 699 N N . ARG A 1 95 ? -2.620 -1.045 14.121 1.00 94.75 95 ARG A N 1
ATOM 700 C CA . ARG A 1 95 ? -3.582 -0.246 14.892 1.00 94.75 95 ARG A CA 1
ATOM 701 C C . ARG A 1 95 ? -4.987 -0.849 14.869 1.00 94.75 95 ARG A C 1
ATOM 703 O O . ARG A 1 95 ? -5.610 -0.916 15.920 1.00 94.75 95 ARG A O 1
ATOM 710 N N . LEU A 1 96 ? -5.438 -1.361 13.722 1.00 94.50 96 LEU A N 1
ATOM 711 C CA . LEU A 1 96 ? -6.704 -2.091 13.597 1.00 94.50 96 LEU A CA 1
ATOM 712 C C . LEU A 1 96 ? -6.733 -3.342 14.481 1.00 94.50 96 LEU A C 1
ATOM 714 O O . LEU A 1 96 ? -7.722 -3.573 15.164 1.00 94.50 96 LEU A O 1
ATOM 718 N N . ARG A 1 97 ? -5.640 -4.118 14.538 1.00 95.50 97 ARG A N 1
ATOM 719 C CA . ARG A 1 97 ? -5.547 -5.270 15.454 1.00 95.50 97 ARG A CA 1
ATOM 720 C C . ARG A 1 97 ? -5.687 -4.852 16.916 1.00 95.50 97 ARG A C 1
ATOM 722 O O . ARG A 1 97 ? -6.460 -5.474 17.627 1.00 95.50 97 ARG A O 1
ATOM 729 N N . LYS A 1 98 ? -4.994 -3.783 17.324 1.00 94.19 98 LYS A N 1
ATOM 730 C CA . LYS A 1 98 ? -5.095 -3.233 18.686 1.00 94.19 98 LYS A CA 1
ATOM 731 C C . LYS A 1 98 ? -6.489 -2.694 19.020 1.00 94.19 98 LYS A C 1
ATOM 733 O O . LYS A 1 98 ? -6.909 -2.729 20.165 1.00 94.19 98 LYS A O 1
ATOM 738 N N . TRP A 1 99 ? -7.209 -2.177 18.026 1.00 93.44 99 TRP A N 1
ATOM 739 C CA . TRP A 1 99 ? -8.598 -1.765 18.207 1.00 93.44 99 TRP A CA 1
ATOM 740 C C . TRP A 1 99 ? -9.513 -2.982 18.412 1.00 93.44 99 TRP A C 1
ATOM 742 O O . TRP A 1 99 ? -10.337 -2.971 19.318 1.00 93.44 99 TRP A O 1
ATOM 752 N N . ILE A 1 100 ? -9.326 -4.059 17.641 1.00 93.62 100 ILE A N 1
ATOM 753 C CA . ILE A 1 100 ? -10.093 -5.307 17.808 1.00 93.62 100 ILE A CA 1
ATOM 754 C C . ILE A 1 100 ? -9.873 -5.926 19.197 1.00 93.62 100 ILE A C 1
ATOM 756 O O . ILE A 1 100 ? -10.822 -6.438 19.779 1.00 93.62 100 ILE A O 1
ATOM 760 N N . THR A 1 101 ? -8.649 -5.873 19.733 1.00 94.81 101 THR A N 1
ATOM 761 C CA . THR A 1 101 ? -8.329 -6.401 21.073 1.00 94.81 101 THR A CA 1
ATOM 762 C C . THR A 1 101 ? -8.782 -5.496 22.220 1.00 94.81 101 THR A C 1
ATOM 764 O O . THR A 1 101 ? -8.733 -5.923 23.366 1.00 94.81 101 THR A O 1
ATOM 767 N N . GLY A 1 102 ? -9.241 -4.271 21.937 1.00 91.69 102 GLY A N 1
ATOM 768 C CA . GLY A 1 102 ? -9.657 -3.307 22.960 1.00 91.69 102 GLY A CA 1
ATOM 769 C C . GLY A 1 102 ? -8.510 -2.517 23.603 1.00 91.69 102 GLY A C 1
ATOM 770 O O . GLY A 1 102 ? -8.754 -1.731 24.511 1.00 91.69 102 GLY A O 1
ATOM 771 N N . ASP A 1 103 ? -7.276 -2.647 23.106 1.00 92.88 103 ASP A N 1
ATOM 772 C CA . ASP A 1 103 ? -6.083 -1.984 23.668 1.00 92.88 103 ASP A CA 1
ATOM 773 C C . ASP A 1 103 ? -6.013 -0.475 23.362 1.00 92.88 103 ASP A C 1
ATOM 775 O O . ASP A 1 103 ? -5.070 0.218 23.754 1.00 92.88 103 ASP A O 1
ATOM 779 N N . VAL A 1 104 ? -6.937 0.039 22.547 1.00 92.38 104 VAL A N 1
ATOM 780 C CA . VAL A 1 104 ? -6.920 1.412 22.036 1.00 92.38 104 VAL A CA 1
ATOM 781 C C . VAL A 1 104 ? -8.336 1.964 21.975 1.00 92.38 104 VAL A C 1
ATOM 783 O O . VAL A 1 104 ? -9.242 1.296 21.484 1.00 92.38 104 VAL A O 1
ATOM 786 N N . ASP A 1 105 ? -8.480 3.233 22.362 1.00 92.19 105 ASP A N 1
ATOM 787 C CA . ASP A 1 105 ? -9.709 4.007 22.189 1.00 92.19 105 ASP A CA 1
ATOM 788 C C . ASP A 1 105 ? -10.232 3.929 20.731 1.00 92.19 105 ASP A C 1
ATOM 790 O O . ASP A 1 105 ? -9.522 4.334 19.793 1.00 92.19 105 ASP A O 1
ATOM 794 N N . PRO A 1 106 ? -11.476 3.453 20.517 1.00 90.19 106 PRO A N 1
ATOM 795 C CA . PRO A 1 106 ? -12.082 3.326 19.194 1.00 90.19 106 PRO A CA 1
ATOM 796 C C . PRO A 1 106 ? -12.085 4.620 18.374 1.00 90.19 106 PRO A C 1
ATOM 798 O O . PRO A 1 106 ? -11.861 4.588 17.162 1.00 90.19 106 PRO A O 1
ATOM 801 N N . SER A 1 107 ? -12.309 5.771 19.009 1.00 90.31 107 SER A N 1
ATOM 802 C CA . SER A 1 107 ? -12.381 7.070 18.335 1.00 90.31 107 SER A CA 1
ATOM 803 C C . SER A 1 107 ? -11.015 7.500 17.789 1.00 90.31 107 SER A C 1
ATOM 805 O O . SER A 1 107 ? -10.910 7.966 16.647 1.00 90.31 107 SER A O 1
ATOM 807 N N . LEU A 1 108 ? -9.950 7.269 18.562 1.00 92.00 108 LEU A N 1
ATOM 808 C CA . LEU A 1 108 ? -8.574 7.556 18.158 1.00 92.00 108 LEU A CA 1
ATOM 809 C C . LEU A 1 108 ? -8.091 6.572 17.092 1.00 92.00 108 LEU A C 1
ATOM 811 O O . LEU A 1 108 ? -7.459 6.986 16.116 1.00 92.00 108 LEU A O 1
ATOM 815 N N . ALA A 1 109 ? -8.395 5.280 17.252 1.00 92.62 109 ALA A N 1
ATOM 816 C CA . ALA A 1 109 ? -8.069 4.261 16.258 1.00 92.62 109 ALA A CA 1
ATOM 817 C C . ALA A 1 109 ? -8.726 4.577 14.909 1.00 92.62 109 ALA A C 1
ATOM 819 O O . ALA A 1 109 ? -8.047 4.584 13.882 1.00 92.62 109 ALA A O 1
ATOM 820 N N . ARG A 1 110 ? -10.014 4.923 14.923 1.00 92.06 110 ARG A N 1
ATOM 821 C CA . ARG A 1 110 ? -10.789 5.291 13.736 1.00 92.06 110 ARG A CA 1
ATOM 822 C C . ARG A 1 110 ? -10.195 6.489 12.995 1.00 92.06 110 ARG A C 1
ATOM 824 O O . ARG A 1 110 ? -9.900 6.372 11.808 1.00 92.06 110 ARG A O 1
ATOM 831 N N . ARG A 1 111 ? -9.963 7.613 13.688 1.00 93.19 111 ARG A N 1
ATOM 832 C CA . ARG A 1 111 ? -9.373 8.829 13.086 1.00 93.19 111 ARG A CA 1
ATOM 833 C C . ARG A 1 111 ? -7.988 8.564 12.501 1.00 93.19 111 ARG A C 1
ATOM 835 O O . ARG A 1 111 ? -7.639 9.109 11.456 1.00 93.19 111 ARG A O 1
ATOM 842 N N . PHE A 1 112 ? -7.193 7.734 13.176 1.00 95.06 112 PHE A N 1
ATOM 843 C CA . PHE A 1 112 ? -5.884 7.337 12.674 1.00 95.06 112 PHE A CA 1
ATOM 844 C C . PHE A 1 112 ? -6.003 6.520 11.382 1.00 95.06 112 PHE A C 1
ATOM 846 O O . PHE A 1 112 ? -5.335 6.844 10.405 1.00 95.06 112 PHE A O 1
ATOM 853 N N . VAL A 1 113 ? -6.859 5.491 11.365 1.00 94.56 113 VAL A N 1
ATOM 854 C CA . VAL A 1 113 ? -7.079 4.629 10.191 1.00 94.56 113 VAL A CA 1
ATOM 855 C C . VAL A 1 113 ? -7.586 5.443 9.002 1.00 94.56 113 VAL A C 1
ATOM 857 O O . VAL A 1 113 ? -7.093 5.248 7.894 1.00 94.56 113 VAL A O 1
ATOM 860 N N . GLU A 1 114 ? -8.503 6.384 9.229 1.00 95.25 114 GLU A N 1
ATOM 861 C CA . GLU A 1 114 ? -9.000 7.300 8.198 1.00 95.25 114 GLU A CA 1
ATOM 862 C C . GLU A 1 114 ? -7.859 8.113 7.576 1.00 95.25 114 GLU A C 1
ATOM 864 O O . GLU A 1 114 ? -7.628 8.043 6.367 1.00 95.25 114 GLU A O 1
ATOM 869 N N . ARG A 1 115 ? -7.095 8.842 8.401 1.00 96.44 115 ARG A N 1
ATOM 870 C CA . ARG A 1 115 ? -5.979 9.681 7.930 1.00 96.44 115 ARG A CA 1
ATOM 871 C C . ARG A 1 115 ? -4.904 8.861 7.227 1.00 96.44 115 ARG A C 1
ATOM 873 O O . ARG A 1 115 ? -4.441 9.247 6.160 1.00 96.44 115 ARG A O 1
ATOM 880 N N . ALA A 1 116 ? -4.522 7.725 7.804 1.00 96.81 116 ALA A N 1
ATOM 881 C CA . ALA A 1 116 ? -3.514 6.845 7.229 1.00 96.81 116 ALA A CA 1
ATOM 882 C C . ALA A 1 116 ? -3.965 6.277 5.873 1.00 96.81 116 ALA A C 1
ATOM 884 O O . ALA A 1 116 ? -3.169 6.219 4.938 1.00 96.81 116 ALA A O 1
ATOM 885 N N . SER A 1 117 ? -5.246 5.926 5.735 1.00 95.75 117 SER A N 1
ATOM 886 C CA . SER A 1 117 ? -5.802 5.442 4.467 1.00 95.75 117 SER A CA 1
ATOM 887 C C . SER A 1 117 ? -5.822 6.540 3.400 1.00 95.75 117 SER A C 1
ATOM 889 O O . SER A 1 117 ? -5.455 6.274 2.258 1.00 95.75 117 SER A O 1
ATOM 891 N N . TRP A 1 118 ? -6.152 7.786 3.764 1.00 97.75 118 TRP A N 1
ATOM 892 C CA . TRP A 1 118 ? -6.047 8.933 2.853 1.00 97.75 118 TRP A CA 1
ATOM 893 C C . TRP A 1 118 ? -4.611 9.217 2.413 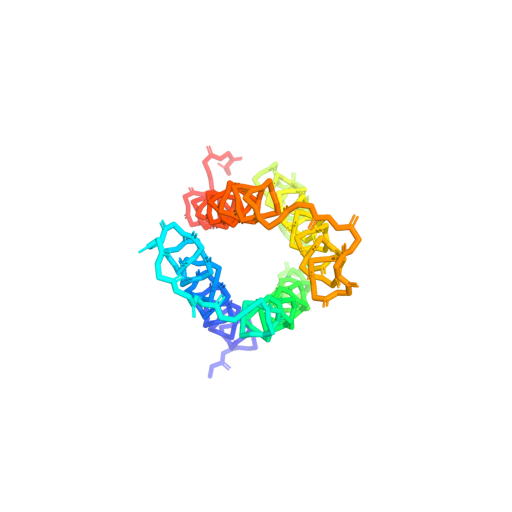1.00 97.75 118 TRP A C 1
ATOM 895 O O . TRP A 1 118 ? -4.373 9.426 1.226 1.00 97.75 118 TRP A O 1
ATOM 905 N N . ILE A 1 119 ? -3.651 9.170 3.342 1.00 97.75 119 ILE A N 1
ATOM 906 C CA . ILE A 1 119 ? -2.224 9.322 3.025 1.00 97.75 119 ILE A CA 1
ATOM 907 C C . ILE A 1 119 ? -1.783 8.230 2.045 1.00 97.75 119 ILE A C 1
ATOM 909 O O . ILE A 1 119 ? -1.150 8.533 1.038 1.00 97.75 119 ILE A O 1
ATOM 913 N N . ALA A 1 120 ? -2.160 6.972 2.290 1.00 96.75 120 ALA A N 1
ATOM 914 C CA . ALA A 1 120 ? -1.847 5.871 1.382 1.00 96.75 120 ALA A CA 1
ATOM 915 C C . ALA A 1 120 ? -2.474 6.070 -0.012 1.00 96.75 120 ALA A C 1
ATOM 917 O O . ALA A 1 120 ? -1.809 5.823 -1.016 1.00 96.75 120 ALA A O 1
ATOM 918 N N . CYS A 1 121 ? -3.712 6.572 -0.094 1.00 96.56 121 CYS A N 1
ATOM 919 C CA . CYS A 1 121 ? -4.345 6.907 -1.375 1.00 96.56 121 CYS A CA 1
ATOM 920 C C . CYS A 1 121 ? -3.585 8.014 -2.117 1.00 96.56 121 CYS A C 1
ATOM 922 O O . CYS A 1 121 ? -3.302 7.869 -3.305 1.00 96.56 121 CYS A O 1
ATOM 924 N N . ALA A 1 122 ? -3.221 9.094 -1.420 1.00 97.25 122 ALA A N 1
ATOM 925 C CA . ALA A 1 122 ? -2.470 10.203 -2.002 1.00 97.25 122 ALA A CA 1
ATOM 926 C C . ALA A 1 122 ? -1.096 9.749 -2.518 1.00 97.25 122 ALA A C 1
ATOM 928 O O . ALA A 1 122 ? -0.693 10.139 -3.610 1.00 97.25 122 ALA A O 1
ATOM 929 N N . LEU A 1 123 ? -0.409 8.873 -1.779 1.00 96.88 123 LEU A N 1
ATOM 930 C CA . LEU A 1 123 ? 0.869 8.302 -2.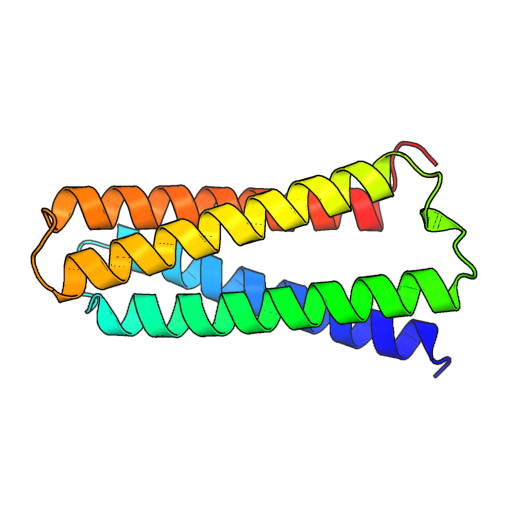204 1.00 96.88 123 LEU A CA 1
ATOM 931 C C . LEU A 1 123 ? 0.729 7.412 -3.445 1.00 96.88 123 LEU A C 1
ATOM 933 O O . LEU A 1 123 ? 1.559 7.506 -4.343 1.00 96.88 123 LEU A O 1
ATOM 937 N N . ILE A 1 124 ? -0.315 6.584 -3.545 1.00 94.62 124 ILE A N 1
ATOM 938 C CA . ILE A 1 124 ? -0.548 5.765 -4.749 1.00 94.62 124 ILE A CA 1
ATOM 939 C C . ILE A 1 124 ? -0.897 6.642 -5.957 1.00 94.62 124 ILE A C 1
ATOM 941 O O . ILE A 1 124 ? -0.380 6.409 -7.053 1.00 94.62 124 ILE A O 1
ATOM 945 N N . ALA A 1 125 ? -1.724 7.672 -5.769 1.00 94.00 125 ALA A N 1
ATOM 946 C CA . ALA A 1 125 ? -2.008 8.646 -6.820 1.00 94.00 125 ALA A CA 1
ATOM 947 C C . ALA A 1 125 ? -0.720 9.353 -7.277 1.00 94.00 125 ALA A C 1
ATOM 949 O O . ALA A 1 125 ? -0.460 9.449 -8.474 1.00 94.00 125 ALA A O 1
ATOM 950 N N . TRP A 1 126 ? 0.132 9.754 -6.331 1.00 95.44 126 TRP A N 1
ATOM 951 C CA . TRP A 1 126 ? 1.441 10.340 -6.609 1.00 95.44 126 TRP A CA 1
ATOM 952 C C . TRP A 1 126 ? 2.366 9.398 -7.394 1.00 95.44 126 TRP A C 1
ATOM 954 O O . TRP A 1 126 ? 2.935 9.808 -8.403 1.00 95.44 126 TRP A O 1
ATOM 964 N N . ILE A 1 127 ? 2.462 8.121 -7.003 1.00 93.50 127 ILE A N 1
ATOM 965 C CA . ILE A 1 127 ? 3.217 7.096 -7.749 1.00 93.50 127 ILE A CA 1
ATOM 966 C C . ILE A 1 127 ? 2.692 6.978 -9.185 1.00 93.50 127 ILE A C 1
ATOM 968 O O . ILE A 1 127 ? 3.478 6.901 -10.126 1.00 93.50 127 ILE A O 1
ATOM 972 N N . THR A 1 128 ? 1.370 7.000 -9.364 1.00 91.31 128 THR A N 1
ATOM 973 C CA . THR A 1 128 ? 0.739 6.918 -10.690 1.00 91.31 128 THR A CA 1
ATOM 974 C C . THR A 1 128 ? 1.122 8.117 -11.559 1.00 91.31 128 THR A C 1
ATOM 976 O O . THR A 1 128 ? 1.520 7.945 -12.709 1.00 91.31 128 THR A O 1
ATOM 979 N N . VAL A 1 129 ? 1.080 9.329 -10.996 1.00 92.12 129 VAL A N 1
ATOM 980 C CA . VAL A 1 129 ? 1.509 10.560 -11.680 1.00 92.12 129 VAL A CA 1
ATOM 981 C C . VAL A 1 129 ? 2.982 10.485 -12.083 1.00 92.12 129 VAL A C 1
ATOM 983 O O . VAL A 1 129 ? 3.312 10.788 -13.228 1.00 92.12 129 VAL A O 1
ATOM 986 N N . LEU A 1 130 ? 3.864 10.042 -11.182 1.00 91.25 130 LEU A N 1
ATOM 987 C CA . LEU A 1 130 ? 5.291 9.885 -11.479 1.00 91.25 130 LEU A CA 1
ATOM 988 C C . LEU A 1 130 ? 5.544 8.885 -12.613 1.00 91.25 130 LEU A C 1
ATOM 990 O O . LEU A 1 130 ? 6.379 9.149 -13.478 1.00 91.25 130 LEU A O 1
ATOM 994 N N . MET A 1 131 ? 4.825 7.761 -12.619 1.00 89.31 131 MET A N 1
ATOM 995 C CA . MET A 1 131 ? 4.991 6.694 -13.611 1.00 89.31 131 MET A CA 1
ATOM 996 C C . MET A 1 131 ? 4.469 7.072 -15.001 1.00 89.31 131 MET A C 1
ATOM 998 O O . MET A 1 131 ? 5.049 6.634 -15.998 1.00 89.31 131 MET A O 1
ATOM 1002 N N . GLU A 1 132 ? 3.402 7.871 -15.081 1.00 88.31 132 GLU A N 1
ATOM 1003 C CA . GLU A 1 132 ? 2.790 8.230 -16.366 1.00 88.31 132 GLU A CA 1
ATOM 1004 C C . GLU A 1 132 ? 3.311 9.549 -16.941 1.00 88.31 132 GLU A C 1
ATOM 1006 O O . GLU A 1 132 ? 3.619 9.602 -18.130 1.00 88.31 132 GLU A O 1
ATOM 1011 N N . LEU A 1 133 ? 3.478 10.596 -16.123 1.00 89.81 133 LEU A N 1
ATOM 1012 C CA . LEU A 1 133 ? 4.005 11.878 -16.612 1.00 89.81 133 LEU A CA 1
ATOM 1013 C C . LEU A 1 133 ? 5.524 11.864 -16.777 1.00 89.81 133 LEU A C 1
ATOM 1015 O O . LEU A 1 133 ? 6.046 12.602 -17.607 1.00 89.81 133 LEU A O 1
ATOM 1019 N N . LYS A 1 134 ? 6.226 11.060 -15.968 1.00 87.81 134 LYS A N 1
ATOM 1020 C CA . LYS A 1 134 ? 7.693 10.953 -15.942 1.00 87.81 134 LYS A CA 1
ATOM 1021 C C . LYS A 1 134 ? 8.392 12.324 -16.060 1.00 87.81 134 LYS A C 1
ATOM 1023 O O . LYS A 1 134 ? 9.226 12.513 -16.944 1.00 87.81 134 LYS A O 1
ATOM 1028 N N . PRO A 1 135 ? 8.075 13.286 -15.174 1.00 73.75 135 PRO A N 1
ATOM 1029 C CA . PRO A 1 135 ? 8.329 14.723 -15.371 1.00 73.75 135 PRO A CA 1
ATOM 1030 C C . PRO A 1 135 ? 9.810 15.151 -15.399 1.00 73.75 135 PRO A C 1
ATOM 1032 O O . PRO A 1 135 ? 10.102 16.335 -15.515 1.00 73.75 135 PRO A O 1
ATOM 1035 N N . PHE A 1 136 ? 10.740 14.204 -15.276 1.00 75.19 136 PHE A N 1
ATOM 1036 C CA . PHE A 1 136 ? 12.185 14.424 -15.167 1.00 75.19 136 PHE A CA 1
ATOM 1037 C C . PHE A 1 136 ? 12.977 13.500 -16.109 1.00 75.19 136 PHE A C 1
ATOM 1039 O O . PHE A 1 136 ? 14.098 13.114 -15.780 1.00 75.19 136 PHE A O 1
ATOM 1046 N N . SER A 1 137 ? 12.332 13.056 -17.193 1.00 66.06 137 SER A N 1
ATOM 1047 C CA . SER A 1 137 ? 12.919 12.174 -18.213 1.00 66.06 137 SER A CA 1
ATOM 1048 C C . SER A 1 137 ? 13.620 12.959 -19.307 1.00 66.06 137 SER A C 1
ATOM 1050 O O . SER A 1 137 ? 13.133 14.070 -19.612 1.00 66.06 137 SER A O 1
#

Radius of gyration: 16.34 Å; chains: 1; bounding box: 40×25×50 Å